Protein AF-A0A256FC47-F1 (afdb_monomer_lite)

Structure (mmCIF, N/CA/C/O backbone):
data_AF-A0A256FC47-F1
#
_entry.id   AF-A0A256FC47-F1
#
loop_
_atom_site.group_PDB
_atom_site.id
_atom_site.type_symbol
_atom_site.label_atom_id
_atom_site.label_alt_id
_atom_site.label_comp_id
_atom_site.label_asym_id
_atom_site.label_entity_id
_atom_site.label_seq_id
_atom_site.pdbx_PDB_ins_code
_atom_site.Cartn_x
_atom_site.Cartn_y
_atom_site.Cartn_z
_atom_site.occupancy
_atom_site.B_iso_or_equiv
_atom_site.auth_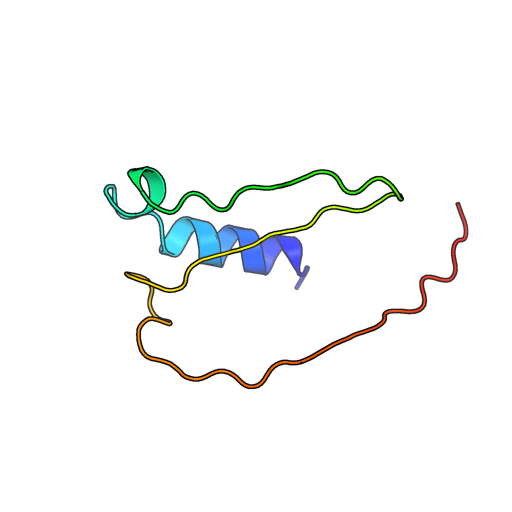seq_id
_atom_site.auth_comp_id
_atom_site.auth_asym_id
_atom_site.auth_atom_id
_atom_site.pdbx_PDB_model_num
ATOM 1 N N . MET A 1 1 ? -4.938 -14.829 -14.906 1.00 54.44 1 MET A N 1
ATOM 2 C CA . MET A 1 1 ? -5.308 -13.446 -14.539 1.00 54.44 1 MET A CA 1
ATOM 3 C C . MET A 1 1 ? -4.008 -12.703 -14.342 1.00 54.44 1 MET A C 1
ATOM 5 O O . MET A 1 1 ? -3.172 -13.207 -13.607 1.00 54.44 1 MET A O 1
ATOM 9 N N . ASP A 1 2 ? -3.807 -11.612 -15.070 1.00 83.81 2 ASP A N 1
ATOM 10 C CA . ASP A 1 2 ? -2.606 -10.789 -14.942 1.00 83.81 2 ASP A CA 1
ATOM 11 C C . ASP A 1 2 ? -2.544 -10.140 -13.545 1.00 83.81 2 ASP A C 1
ATOM 13 O O . ASP A 1 2 ? -3.575 -9.727 -13.003 1.00 83.81 2 ASP A O 1
ATOM 17 N N . VAL A 1 3 ? -1.350 -10.105 -12.947 1.00 76.69 3 VAL A N 1
ATOM 18 C CA . VAL A 1 3 ? -1.136 -9.622 -11.572 1.00 76.69 3 VAL A CA 1
ATOM 19 C C . VAL A 1 3 ? -1.476 -8.139 -11.437 1.00 76.69 3 VAL A C 1
ATOM 21 O O . VAL A 1 3 ? -2.051 -7.737 -10.425 1.00 76.69 3 VAL A O 1
ATOM 24 N N . LEU A 1 4 ? -1.205 -7.344 -12.477 1.00 78.81 4 LEU A N 1
ATOM 25 C CA . LEU A 1 4 ? -1.553 -5.926 -12.498 1.00 78.81 4 LEU A CA 1
ATOM 26 C C . LEU A 1 4 ? -3.068 -5.766 -12.603 1.00 78.81 4 LEU A C 1
ATOM 28 O O . LEU A 1 4 ? -3.648 -4.983 -11.862 1.00 78.81 4 LEU A O 1
ATOM 32 N N . GLY A 1 5 ? -3.732 -6.573 -13.433 1.00 82.75 5 GLY A N 1
ATOM 33 C CA . GLY A 1 5 ? -5.193 -6.574 -13.538 1.00 82.75 5 GLY A CA 1
ATOM 34 C C . GLY A 1 5 ? -5.915 -6.923 -12.228 1.00 82.75 5 GLY A C 1
ATOM 35 O O . GLY A 1 5 ? -6.954 -6.335 -11.924 1.00 82.75 5 GLY A O 1
ATOM 36 N N . TRP A 1 6 ? -5.384 -7.859 -11.433 1.00 85.19 6 TRP A N 1
ATOM 37 C CA . TRP A 1 6 ? -5.899 -8.122 -10.082 1.00 85.19 6 TRP A CA 1
ATOM 38 C C . TRP A 1 6 ? -5.652 -6.930 -9.152 1.00 85.19 6 TRP A C 1
ATOM 40 O O . TRP A 1 6 ? -6.581 -6.478 -8.480 1.00 85.19 6 TRP A O 1
ATOM 50 N N . PHE A 1 7 ? -4.429 -6.397 -9.159 1.00 82.12 7 PHE A N 1
ATOM 51 C CA . PHE A 1 7 ? -4.037 -5.296 -8.288 1.00 82.12 7 PHE A CA 1
ATOM 52 C C . PHE A 1 7 ? -4.863 -4.028 -8.544 1.00 82.12 7 PHE A C 1
ATOM 54 O O . PHE A 1 7 ? -5.363 -3.428 -7.598 1.00 82.12 7 PHE A O 1
ATOM 61 N N . SER A 1 8 ? -5.093 -3.663 -9.809 1.00 81.69 8 SER A N 1
ATOM 62 C CA . SER A 1 8 ? -5.917 -2.506 -10.178 1.00 81.69 8 SER A CA 1
ATOM 63 C C . SER A 1 8 ? -7.351 -2.617 -9.661 1.00 81.69 8 SER A C 1
ATOM 65 O O . SER A 1 8 ? -7.900 -1.632 -9.181 1.00 81.69 8 SER A O 1
ATOM 67 N N . ARG A 1 9 ? -7.952 -3.814 -9.714 1.00 83.81 9 ARG A N 1
ATOM 68 C CA . ARG A 1 9 ? -9.312 -4.042 -9.195 1.00 83.81 9 ARG A CA 1
ATOM 69 C C . ARG A 1 9 ? -9.374 -3.974 -7.678 1.00 83.81 9 ARG A C 1
ATOM 71 O O . ARG A 1 9 ? -10.329 -3.436 -7.133 1.00 83.81 9 ARG A O 1
ATOM 78 N N . TRP A 1 10 ? -8.374 -4.536 -7.003 1.00 84.50 10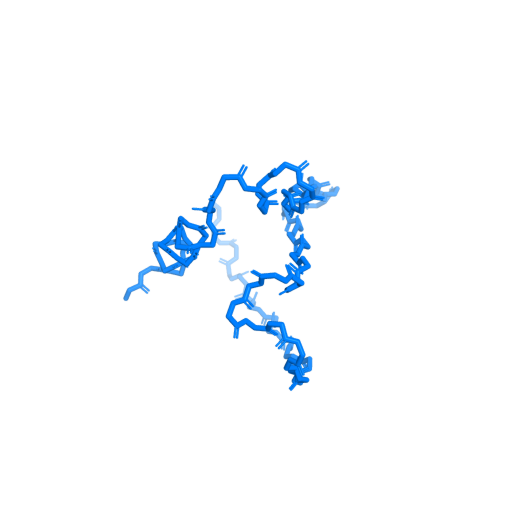 TRP A N 1
ATOM 79 C CA . TRP A 1 10 ? -8.280 -4.440 -5.551 1.00 84.50 10 TRP A CA 1
ATOM 80 C C . TRP A 1 10 ? -8.121 -2.983 -5.110 1.00 84.50 10 TRP A C 1
ATOM 82 O O . TRP A 1 10 ? -8.834 -2.549 -4.211 1.00 84.50 10 TRP A O 1
ATOM 92 N N . TYR A 1 11 ? -7.250 -2.231 -5.791 1.00 80.75 11 TYR A N 1
ATOM 93 C CA . TYR A 1 11 ? -7.018 -0.814 -5.528 1.00 80.75 11 TYR A CA 1
ATOM 94 C C . TYR A 1 11 ? -8.296 0.016 -5.702 1.00 80.75 11 TYR A C 1
ATOM 96 O O . TYR A 1 11 ? -8.662 0.755 -4.798 1.00 80.75 11 TYR A O 1
ATOM 104 N N . GLU A 1 12 ? -9.017 -0.159 -6.816 1.00 82.19 12 GLU A N 1
ATOM 105 C CA . GLU A 1 12 ? -10.300 0.521 -7.058 1.00 82.19 12 GLU A CA 1
ATOM 106 C C . GLU A 1 12 ? -11.333 0.222 -5.962 1.00 82.19 12 GLU A C 1
ATOM 108 O O . GLU A 1 12 ? -12.055 1.118 -5.541 1.00 82.19 12 GLU A O 1
ATOM 113 N N . ALA A 1 13 ? -11.365 -1.013 -5.451 1.00 82.62 13 ALA A N 1
ATOM 114 C CA . ALA A 1 13 ? -12.277 -1.406 -4.381 1.00 82.62 13 ALA A CA 1
ATOM 115 C C . ALA A 1 13 ? -11.934 -0.803 -3.005 1.00 82.62 13 ALA A C 1
ATOM 117 O O . ALA A 1 13 ? -12.793 -0.827 -2.129 1.00 82.62 13 ALA A O 1
ATOM 118 N N . GLN A 1 14 ? -10.709 -0.302 -2.797 1.00 75.69 14 GLN A N 1
ATOM 119 C CA . GLN A 1 14 ? -10.333 0.398 -1.559 1.00 75.69 14 GLN A CA 1
ATOM 120 C C . GLN A 1 14 ? -10.579 1.913 -1.633 1.00 75.69 14 GLN A C 1
ATOM 122 O O . GLN A 1 14 ? -10.552 2.577 -0.603 1.00 75.69 14 GLN A O 1
ATOM 127 N N . CYS A 1 15 ? -10.809 2.476 -2.825 1.00 76.31 15 CYS A N 1
ATOM 128 C CA . CYS A 1 15 ? -11.110 3.898 -2.980 1.00 76.31 15 CYS A CA 1
ATOM 129 C C . CYS A 1 15 ? -12.557 4.180 -2.554 1.00 76.31 15 CYS A C 1
ATOM 131 O O . CYS A 1 15 ? -13.501 3.879 -3.289 1.00 76.31 15 CYS A O 1
ATOM 133 N N . ASP A 1 16 ? -12.733 4.771 -1.376 1.00 69.75 16 ASP A N 1
ATOM 134 C CA . ASP A 1 16 ? -14.035 5.070 -0.776 1.00 69.75 16 ASP A CA 1
ATOM 135 C C . ASP A 1 16 ? -14.325 6.576 -0.622 1.00 69.75 16 ASP A C 1
ATOM 137 O O . ASP A 1 16 ? -15.391 6.947 -0.124 1.00 69.75 16 ASP A O 1
ATOM 141 N N . GLY A 1 17 ? -13.428 7.458 -1.082 1.00 66.19 17 GLY A N 1
ATOM 142 C CA . GLY A 1 17 ? -13.551 8.914 -0.933 1.00 66.19 17 GLY A CA 1
ATOM 143 C C . GLY A 1 17 ? -12.594 9.516 0.104 1.00 66.19 17 GLY A C 1
ATOM 144 O O . GLY A 1 17 ? -12.279 10.712 0.038 1.00 66.19 17 GLY A O 1
ATOM 145 N N . ASP A 1 18 ? -12.150 8.713 1.077 1.00 64.75 18 ASP A N 1
ATOM 146 C CA . ASP A 1 18 ? -11.351 9.157 2.225 1.00 64.75 18 ASP A CA 1
ATOM 147 C C . ASP A 1 18 ? -9.976 8.475 2.248 1.00 64.75 18 ASP A C 1
ATOM 149 O O . ASP A 1 18 ? -8.950 9.143 2.424 1.00 64.75 18 ASP A O 1
ATOM 153 N N . TRP A 1 19 ? -9.929 7.174 1.945 1.00 71.31 19 TRP A N 1
ATOM 154 C CA . TRP A 1 19 ? -8.695 6.389 1.929 1.00 71.31 19 TRP A CA 1
ATOM 155 C C . TRP A 1 19 ? -7.653 6.942 0.943 1.00 71.31 19 TRP A C 1
ATOM 157 O O . TRP A 1 19 ? -6.483 7.133 1.305 1.00 71.31 19 TRP A O 1
ATOM 167 N N . GLU A 1 20 ? -8.064 7.323 -0.274 1.00 68.06 20 GLU A N 1
ATOM 168 C CA . GLU A 1 20 ? -7.142 7.849 -1.290 1.00 68.06 20 GLU A CA 1
ATOM 169 C C . GLU A 1 20 ? -6.511 9.207 -0.929 1.00 68.06 20 GLU A C 1
ATOM 171 O O . GLU A 1 20 ? -5.502 9.602 -1.519 1.00 68.06 20 GLU A O 1
ATOM 176 N N . ARG A 1 21 ? -7.078 9.933 0.043 1.00 64.75 21 ARG A N 1
ATOM 177 C CA . ARG A 1 21 ? -6.602 11.264 0.454 1.00 64.75 21 ARG A CA 1
ATOM 178 C C . ARG A 1 21 ? -5.515 11.195 1.528 1.00 64.75 21 ARG A C 1
ATOM 180 O O . ARG A 1 21 ? -4.760 12.157 1.663 1.00 64.75 21 ARG A O 1
ATOM 187 N N . GLY A 1 22 ? -5.429 10.085 2.268 1.00 58.69 22 GLY A N 1
ATOM 188 C CA . GLY A 1 22 ? -4.469 9.883 3.362 1.00 58.69 22 GLY A CA 1
ATOM 189 C C . GLY A 1 22 ? -3.425 8.789 3.119 1.00 58.69 22 GLY A C 1
ATOM 190 O O . GLY A 1 22 ? -2.316 8.890 3.644 1.00 58.69 22 GLY A O 1
ATOM 191 N N . PHE A 1 23 ? -3.747 7.777 2.305 1.00 58.50 23 PHE A N 1
ATOM 192 C CA . PHE A 1 23 ? -2.967 6.536 2.186 1.00 58.50 23 PHE A CA 1
ATOM 193 C C . PHE A 1 23 ? -2.576 6.164 0.751 1.00 58.50 23 PHE A C 1
ATOM 195 O O . PHE A 1 23 ? -2.159 5.032 0.502 1.00 58.50 23 PHE A O 1
ATOM 202 N N . GLY A 1 24 ? -2.661 7.110 -0.192 1.00 58.12 24 GLY A N 1
ATOM 203 C CA . GLY A 1 24 ? -2.215 6.908 -1.572 1.00 58.12 24 GLY A CA 1
ATOM 204 C C . GLY A 1 24 ? -0.799 6.307 -1.607 1.00 58.12 24 GLY A C 1
ATOM 205 O O . GLY A 1 24 ? 0.140 6.951 -1.127 1.00 58.12 24 GLY A O 1
ATOM 206 N N . PRO A 1 25 ? -0.619 5.073 -2.109 1.00 58.03 25 PRO A N 1
ATOM 207 C CA . PRO A 1 25 ? 0.632 4.355 -1.942 1.00 58.03 25 PRO A CA 1
ATOM 208 C C . PRO A 1 25 ? 1.727 5.042 -2.768 1.00 58.03 25 PRO A C 1
ATOM 210 O O . PRO A 1 25 ? 1.576 5.179 -3.986 1.00 58.03 25 PRO A O 1
ATOM 213 N N . PRO A 1 26 ? 2.833 5.499 -2.153 1.00 59.97 26 PRO A N 1
ATOM 214 C CA . PRO A 1 26 ? 3.885 6.173 -2.894 1.00 59.97 26 PRO A CA 1
ATOM 215 C C . PRO A 1 26 ? 4.572 5.164 -3.816 1.00 59.97 26 PRO A C 1
ATOM 217 O O . PRO A 1 26 ? 5.317 4.294 -3.360 1.00 59.97 26 PRO A O 1
ATOM 220 N N . ILE A 1 27 ? 4.332 5.285 -5.121 1.00 63.22 27 ILE A N 1
ATOM 221 C CA . ILE A 1 27 ? 5.121 4.591 -6.138 1.00 63.22 27 ILE A CA 1
ATOM 222 C C . ILE A 1 27 ? 6.452 5.331 -6.235 1.00 63.22 27 ILE A C 1
ATOM 224 O O . ILE A 1 27 ? 6.501 6.477 -6.679 1.00 63.22 27 ILE A O 1
ATOM 228 N N . SER A 1 28 ? 7.529 4.690 -5.789 1.00 59.44 28 SER A N 1
ATOM 229 C CA . SER A 1 28 ? 8.880 5.247 -5.888 1.00 59.44 28 SER A CA 1
ATOM 230 C C . SER A 1 28 ? 9.670 4.506 -6.960 1.00 59.44 28 SER A C 1
ATOM 232 O O . SER A 1 28 ? 9.660 3.273 -7.018 1.00 59.44 28 SER A O 1
ATOM 234 N N . THR A 1 29 ? 10.378 5.250 -7.806 1.00 57.78 29 THR A N 1
ATOM 235 C CA . THR A 1 29 ? 11.350 4.675 -8.742 1.00 57.78 29 THR A CA 1
ATOM 236 C C . THR A 1 29 ? 12.595 4.243 -7.979 1.00 57.78 29 THR A C 1
ATOM 238 O O . THR A 1 29 ? 13.127 5.008 -7.176 1.00 57.78 29 THR A O 1
ATOM 241 N N . VAL A 1 30 ? 13.061 3.019 -8.222 1.00 65.81 30 VAL A N 1
ATOM 242 C CA . VAL A 1 30 ? 14.306 2.496 -7.648 1.00 65.81 30 VAL A CA 1
ATOM 243 C C . VAL A 1 30 ? 15.431 2.665 -8.676 1.00 65.81 30 VAL A C 1
ATOM 245 O O . VAL A 1 30 ? 15.209 2.529 -9.874 1.00 65.81 30 VAL A O 1
ATOM 248 N N . ASP A 1 31 ? 16.646 2.958 -8.205 1.00 49.56 31 ASP A N 1
ATOM 249 C CA . ASP A 1 31 ? 17.852 3.285 -9.000 1.00 49.56 31 ASP A CA 1
ATOM 250 C C . ASP A 1 31 ? 18.331 2.165 -9.963 1.00 49.56 31 ASP A C 1
ATOM 252 O O . ASP A 1 31 ? 19.223 2.357 -10.784 1.00 49.56 31 ASP A O 1
ATOM 256 N N . LYS A 1 32 ? 17.731 0.973 -9.880 1.00 48.97 32 LYS A N 1
ATOM 257 C CA . LYS A 1 32 ? 17.887 -0.161 -10.809 1.00 48.97 32 LYS A CA 1
ATOM 258 C C . LYS A 1 32 ? 16.497 -0.439 -11.381 1.00 48.97 32 LYS A C 1
ATOM 260 O O . LYS A 1 32 ? 15.572 -0.382 -10.571 1.00 48.97 32 LYS A O 1
ATOM 265 N N . PRO A 1 33 ? 16.320 -0.725 -12.690 1.00 65.44 33 PRO A N 1
ATOM 266 C CA . PRO A 1 33 ? 15.000 -0.803 -13.323 1.00 65.44 33 PRO A CA 1
ATOM 267 C C . PRO A 1 33 ? 14.022 -1.562 -12.429 1.00 65.44 33 PRO A C 1
ATOM 269 O O . PRO A 1 33 ? 14.213 -2.740 -12.134 1.00 65.44 33 PRO A O 1
ATOM 272 N N . GLY A 1 34 ? 13.048 -0.829 -11.901 1.00 62.16 34 GLY A N 1
ATOM 273 C CA . GLY A 1 34 ? 12.264 -1.302 -10.778 1.00 62.16 34 GLY A CA 1
ATOM 274 C C . GLY A 1 34 ? 11.468 -0.181 -10.134 1.00 62.16 34 GLY A C 1
ATOM 275 O O . GLY A 1 34 ? 11.831 0.997 -10.159 1.00 62.16 34 GLY A O 1
ATOM 276 N N . TRP A 1 35 ? 10.351 -0.570 -9.550 1.00 71.31 35 TRP A N 1
ATOM 277 C CA . TRP A 1 35 ? 9.469 0.291 -8.785 1.00 71.31 35 TRP A CA 1
ATOM 278 C C . TRP A 1 35 ? 9.212 -0.390 -7.449 1.00 71.31 35 TRP A C 1
ATOM 280 O O . TRP A 1 35 ? 9.161 -1.618 -7.361 1.00 71.31 35 TRP A O 1
ATOM 290 N N . SER A 1 36 ? 9.090 0.406 -6.396 1.00 69.69 36 SER A N 1
ATOM 291 C CA . SER A 1 36 ? 8.623 -0.072 -5.103 1.00 69.69 36 SER A CA 1
ATOM 292 C C . SER A 1 36 ? 7.246 0.509 -4.827 1.00 69.69 36 SER A C 1
ATOM 294 O O . SER A 1 36 ? 6.955 1.664 -5.146 1.00 69.69 36 SER A O 1
ATOM 296 N N . LEU A 1 37 ? 6.388 -0.326 -4.252 1.00 73.94 37 LEU A N 1
ATOM 297 C CA . LEU A 1 37 ? 5.047 0.039 -3.838 1.00 73.94 37 LEU A CA 1
ATOM 298 C C . LEU A 1 37 ? 4.904 -0.307 -2.363 1.00 73.94 37 LEU A C 1
ATOM 300 O O . LEU A 1 37 ? 5.094 -1.456 -1.964 1.00 73.94 37 LEU A O 1
ATOM 304 N N . LYS A 1 38 ? 4.574 0.696 -1.556 1.00 76.69 38 LYS A N 1
ATOM 305 C CA . LYS A 1 38 ? 4.231 0.518 -0.149 1.00 76.69 38 LYS A CA 1
ATOM 306 C C . LYS A 1 38 ? 2.771 0.897 0.027 1.00 76.69 38 LYS A C 1
ATOM 308 O O . LYS A 1 38 ? 2.404 2.021 -0.289 1.00 76.69 38 LYS A O 1
ATOM 313 N N . ILE A 1 39 ? 1.975 -0.030 0.543 1.00 76.50 39 ILE A N 1
ATOM 314 C CA . ILE A 1 39 ? 0.555 0.186 0.816 1.00 76.50 39 ILE A CA 1
ATOM 315 C C . ILE A 1 39 ? 0.344 -0.007 2.307 1.00 76.50 39 ILE A C 1
ATOM 317 O O . ILE A 1 39 ? 0.785 -1.015 2.864 1.00 76.50 39 ILE A O 1
ATOM 321 N N . ASP A 1 40 ? -0.284 0.971 2.943 1.00 76.12 40 ASP A N 1
ATOM 322 C CA . ASP A 1 40 ? -0.732 0.823 4.317 1.00 76.12 40 ASP A CA 1
ATOM 323 C C . ASP A 1 40 ? -2.118 0.160 4.305 1.00 76.12 40 ASP A C 1
ATOM 325 O O . ASP A 1 40 ? -3.006 0.639 3.595 1.00 76.12 40 ASP A O 1
ATOM 329 N N . PRO A 1 41 ? -2.313 -0.969 5.007 1.00 72.88 41 PRO A N 1
ATOM 330 C CA . PRO A 1 41 ? -3.597 -1.654 5.017 1.00 72.88 41 PRO A CA 1
ATOM 331 C C . PRO A 1 41 ? -4.635 -0.952 5.903 1.00 72.88 41 PRO A C 1
ATOM 333 O O . PRO A 1 41 ? -5.773 -1.426 5.942 1.00 72.88 41 PRO A O 1
ATOM 336 N N . ALA A 1 42 ? -4.285 0.125 6.620 1.00 76.94 42 ALA A N 1
ATOM 337 C CA . ALA A 1 42 ? -5.229 0.811 7.486 1.00 76.94 42 ALA A CA 1
ATOM 338 C C . ALA A 1 42 ? -6.447 1.315 6.696 1.00 76.94 42 ALA A C 1
ATOM 340 O O . ALA A 1 42 ? -6.304 1.937 5.642 1.00 76.94 42 ALA A O 1
ATOM 341 N N . GLY A 1 43 ? -7.647 1.015 7.195 1.00 70.88 43 GLY A N 1
ATOM 342 C CA . GLY A 1 43 ? -8.906 1.372 6.528 1.00 70.88 43 GLY A CA 1
ATOM 343 C C . GLY A 1 43 ? -9.275 0.520 5.304 1.00 70.88 43 GLY A C 1
ATOM 344 O O . GLY A 1 43 ? -10.274 0.807 4.658 1.00 70.88 43 GLY A O 1
ATOM 345 N N . THR A 1 44 ? -8.516 -0.537 4.996 1.00 75.62 44 THR A N 1
ATOM 346 C CA . THR A 1 44 ? -8.852 -1.517 3.944 1.00 75.62 44 THR A CA 1
ATOM 347 C C . THR A 1 44 ? -9.461 -2.789 4.543 1.00 75.62 44 THR A C 1
ATOM 349 O O . THR A 1 44 ? -9.398 -3.014 5.751 1.00 75.62 44 THR A O 1
ATOM 352 N N . ASP A 1 45 ? -9.945 -3.709 3.705 1.00 75.75 45 ASP A N 1
ATOM 353 C CA . ASP A 1 45 ? -10.388 -5.059 4.129 1.00 75.75 45 ASP A CA 1
ATOM 354 C C . ASP A 1 45 ? -9.279 -5.897 4.832 1.00 75.75 45 ASP A C 1
ATOM 356 O O . ASP A 1 45 ? -9.521 -6.952 5.442 1.00 75.75 45 ASP A O 1
ATOM 360 N N . CYS A 1 46 ? -8.029 -5.427 4.739 1.00 75.56 46 CYS A N 1
ATOM 361 C CA . CYS A 1 46 ? -6.839 -6.006 5.354 1.00 75.56 46 CYS A C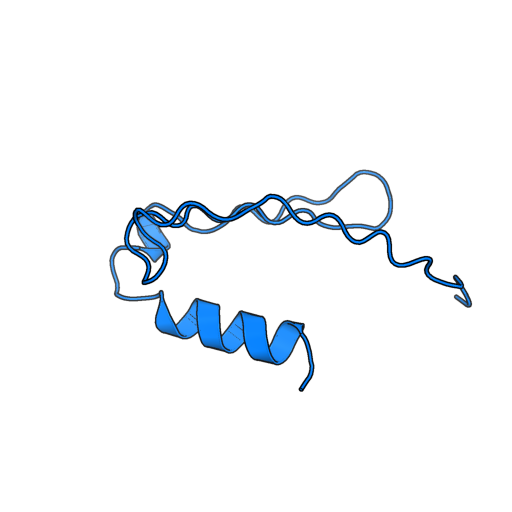A 1
ATOM 362 C C . CYS A 1 46 ? -6.437 -5.340 6.686 1.00 75.56 46 CYS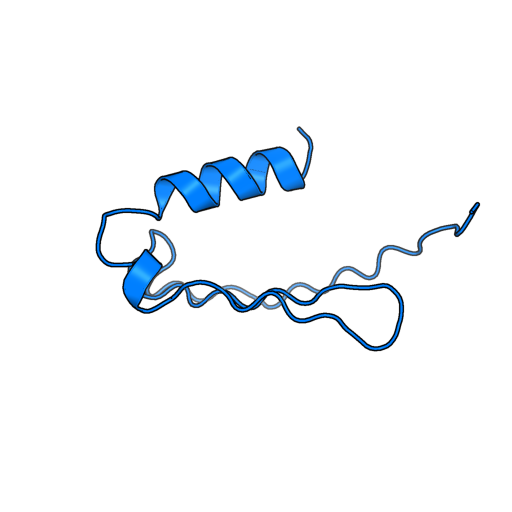 A C 1
ATOM 364 O O . CYS A 1 46 ? -5.445 -5.771 7.281 1.00 75.56 46 CYS A O 1
ATOM 366 N N . ASP A 1 47 ? -7.174 -4.332 7.166 1.00 81.94 47 ASP A N 1
ATOM 367 C CA . ASP A 1 47 ? -6.922 -3.675 8.453 1.00 81.94 47 ASP A CA 1
ATOM 368 C C . ASP A 1 47 ? -6.925 -4.697 9.608 1.00 81.94 47 ASP A C 1
ATOM 370 O O . ASP A 1 47 ? -7.740 -5.623 9.662 1.00 81.94 47 ASP A O 1
ATOM 374 N N . GLY A 1 48 ? -5.938 -4.594 10.503 1.00 82.88 48 GLY A N 1
ATOM 375 C CA . GLY A 1 48 ? -5.785 -5.495 11.650 1.00 82.88 48 GLY A CA 1
ATOM 376 C C . GLY A 1 48 ? -5.314 -6.920 11.323 1.00 82.88 48 GLY A C 1
ATOM 377 O O . GLY A 1 48 ? -5.111 -7.718 12.244 1.00 82.88 48 GLY A O 1
ATOM 378 N N . ARG A 1 49 ? -5.092 -7.275 10.048 1.00 82.62 49 ARG A N 1
ATOM 379 C CA . ARG A 1 49 ? -4.584 -8.604 9.677 1.00 82.62 49 ARG A CA 1
ATOM 380 C C . ARG A 1 49 ? -3.064 -8.672 9.793 1.00 82.62 49 ARG A C 1
ATOM 382 O O . ARG A 1 49 ? -2.338 -7.854 9.238 1.00 82.62 49 ARG A O 1
ATOM 389 N N . THR A 1 50 ? -2.568 -9.710 10.466 1.00 79.44 50 THR A N 1
ATOM 390 C CA . THR A 1 50 ? -1.137 -10.046 10.444 1.00 79.44 50 THR A CA 1
ATOM 391 C C . THR A 1 50 ? -0.872 -10.951 9.246 1.00 79.44 50 THR A C 1
ATOM 393 O O . THR A 1 50 ? -1.386 -12.066 9.189 1.00 79.44 50 THR A O 1
ATOM 396 N N . LEU A 1 51 ? -0.091 -1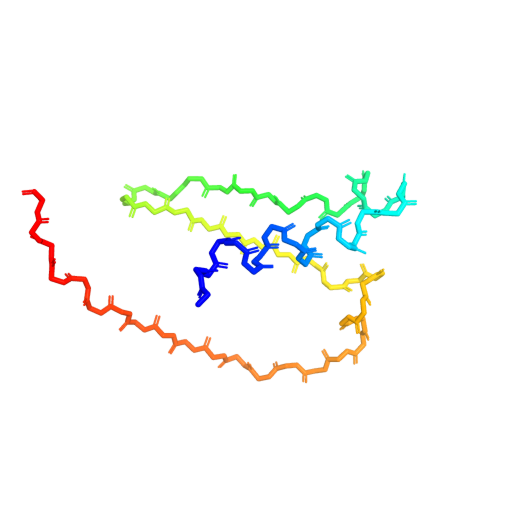0.464 8.283 1.00 78.44 51 LEU A N 1
ATOM 397 C CA . LEU A 1 51 ? 0.318 -11.219 7.099 1.00 78.44 51 LEU A CA 1
ATOM 398 C C . LEU A 1 51 ? 1.785 -11.624 7.245 1.00 78.44 51 LEU A C 1
ATOM 400 O O . LEU A 1 51 ? 2.629 -10.804 7.613 1.00 78.44 51 LEU A O 1
ATOM 404 N N . GLU A 1 52 ? 2.103 -12.882 6.951 1.00 82.94 52 GLU A N 1
ATOM 405 C CA . GLU A 1 52 ? 3.496 -13.322 6.913 1.00 82.94 52 GLU A CA 1
ATOM 406 C C . GLU A 1 52 ? 4.230 -12.653 5.748 1.00 82.94 52 GLU A C 1
ATOM 408 O O . GLU A 1 52 ? 3.699 -12.509 4.644 1.00 82.94 52 GLU A O 1
ATOM 413 N N . ARG A 1 53 ? 5.477 -12.234 5.987 1.00 79.00 53 ARG A N 1
ATOM 414 C CA . ARG A 1 53 ? 6.294 -11.628 4.936 1.00 79.00 53 ARG A CA 1
ATOM 415 C C . ARG A 1 53 ? 6.719 -12.702 3.943 1.00 79.00 53 ARG A C 1
ATOM 417 O O . ARG A 1 53 ? 7.605 -13.501 4.233 1.00 79.00 53 ARG A O 1
ATOM 424 N N . ILE A 1 54 ? 6.150 -12.651 2.748 1.00 83.06 54 ILE A N 1
ATOM 425 C CA . ILE A 1 54 ? 6.557 -13.492 1.624 1.00 83.06 54 ILE A CA 1
ATOM 426 C C . ILE A 1 54 ? 7.571 -12.717 0.775 1.00 83.06 54 ILE A C 1
ATOM 428 O O . ILE A 1 54 ? 7.426 -11.518 0.548 1.00 83.06 54 ILE A O 1
ATOM 432 N N . THR A 1 55 ? 8.640 -13.379 0.334 1.00 80.56 55 THR A N 1
ATOM 433 C CA . THR A 1 55 ? 9.628 -12.811 -0.595 1.00 80.56 55 THR A CA 1
ATOM 434 C C . THR A 1 55 ? 9.757 -13.742 -1.789 1.00 80.56 55 THR A C 1
ATOM 436 O O . THR A 1 55 ? 10.190 -14.881 -1.638 1.00 80.56 55 THR A O 1
ATOM 439 N N . HIS A 1 56 ? 9.389 -13.251 -2.970 1.00 78.38 56 HIS A N 1
ATOM 440 C CA . HIS A 1 56 ? 9.621 -13.942 -4.233 1.00 78.38 56 HIS A CA 1
ATOM 441 C C . HIS A 1 56 ? 10.729 -13.217 -4.987 1.00 78.38 56 HIS A C 1
ATOM 443 O O . HIS A 1 56 ? 10.589 -12.038 -5.307 1.00 78.38 56 HIS A O 1
ATOM 449 N N . ASN A 1 57 ? 11.826 -13.919 -5.260 1.00 74.50 57 ASN A N 1
ATOM 450 C CA . ASN A 1 57 ? 12.827 -13.465 -6.212 1.00 74.50 57 ASN A CA 1
ATOM 451 C C . ASN A 1 57 ? 12.529 -14.161 -7.538 1.00 74.50 57 ASN A C 1
ATOM 453 O O . ASN A 1 57 ? 12.914 -15.313 -7.728 1.00 74.50 57 ASN A O 1
ATOM 457 N N . TYR A 1 58 ? 11.760 -13.506 -8.402 1.00 67.19 58 TYR A N 1
ATOM 458 C CA . TYR A 1 58 ? 11.584 -13.998 -9.761 1.00 67.19 58 TYR A CA 1
ATOM 459 C C . TYR A 1 58 ? 12.903 -13.750 -10.493 1.00 67.1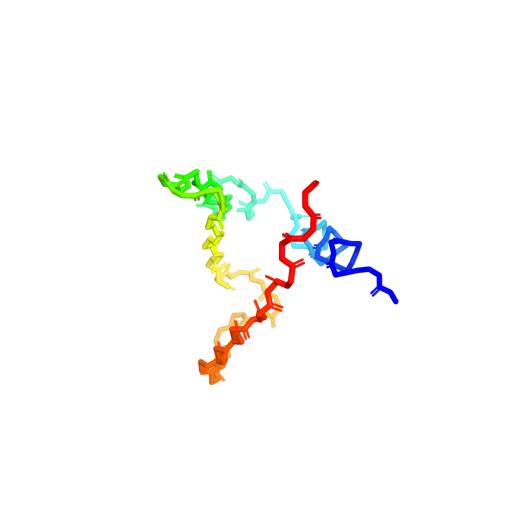9 58 TYR A C 1
ATOM 461 O O . TYR A 1 58 ? 13.246 -12.601 -10.767 1.00 67.19 58 TYR A O 1
ATOM 469 N N . GLU A 1 59 ? 13.667 -14.811 -10.759 1.00 61.09 59 GLU A N 1
ATOM 470 C CA . GLU A 1 59 ? 14.781 -14.735 -11.700 1.00 61.09 59 GLU A CA 1
ATOM 471 C C . GLU A 1 59 ? 14.187 -14.380 -13.061 1.00 61.09 59 GLU A C 1
ATOM 473 O O . GLU A 1 59 ? 13.546 -15.195 -13.719 1.00 61.09 59 GLU A O 1
ATOM 478 N N . HIS A 1 60 ? 14.309 -13.111 -13.437 1.00 56.19 60 HIS A N 1
ATOM 479 C CA . HIS A 1 60 ? 13.963 -12.672 -14.772 1.00 56.19 60 HIS A CA 1
ATOM 480 C C . HIS A 1 60 ? 15.127 -13.108 -15.662 1.00 56.19 60 HIS A C 1
ATOM 482 O O . HIS A 1 60 ? 16.220 -12.546 -15.559 1.00 56.19 60 HIS A O 1
ATOM 488 N N . GLU A 1 61 ? 14.918 -14.123 -16.501 1.00 54.06 61 GLU A N 1
ATOM 489 C CA . GLU A 1 61 ? 15.759 -14.324 -17.680 1.00 54.06 61 GLU A CA 1
ATOM 490 C C . GLU A 1 61 ? 15.599 -13.050 -18.512 1.00 54.06 61 GLU A C 1
ATOM 492 O O . GLU A 1 61 ? 14.599 -12.850 -19.196 1.00 54.06 61 GLU A O 1
ATOM 497 N N . ALA A 1 62 ? 16.511 -12.099 -18.316 1.00 50.19 62 ALA A N 1
ATOM 498 C CA . ALA A 1 62 ? 16.507 -10.835 -19.023 1.00 50.19 62 ALA A CA 1
ATOM 499 C C . ALA A 1 62 ? 16.890 -11.091 -20.485 1.00 50.19 62 ALA A C 1
ATOM 501 O O . ALA A 1 62 ? 18.039 -10.887 -20.866 1.00 50.19 62 ALA A O 1
ATOM 502 N N . ASP A 1 63 ? 15.929 -11.544 -21.282 1.00 47.50 63 ASP A N 1
ATOM 503 C CA . ASP A 1 63 ? 15.935 -11.335 -22.725 1.00 47.50 63 ASP A CA 1
ATOM 504 C C . ASP A 1 63 ? 15.276 -9.966 -22.942 1.00 47.50 63 ASP A C 1
ATOM 506 O O . ASP A 1 63 ? 14.060 -9.803 -22.806 1.00 47.50 63 ASP A O 1
ATOM 510 N N . TRP A 1 64 ? 16.120 -8.944 -23.086 1.00 60.81 64 TRP A N 1
ATOM 511 C CA . TRP A 1 64 ? 15.728 -7.582 -23.449 1.00 60.81 64 TRP A CA 1
ATOM 512 C C . TRP A 1 64 ? 15.675 -7.436 -24.968 1.00 60.81 64 TRP A C 1
ATOM 514 O O . TRP A 1 64 ? 16.546 -8.014 -25.653 1.00 60.81 64 TRP A O 1
#

Foldseek 3Di:
DDPVVVVVVQVVVQPPPPCCVPFVWDFDQDPPHDTDTDGDCPSHPCPPPDDDDDDDDPPPPPPD

Radius of gyration: 14.42 Å; chains: 1; bounding box: 32×26×35 Å

Secondary structure (DSSP, 8-state):
--HHHHHHHHHHHH-SSSHHHH----EEE-SSS-EEE----TTSTTTT----------------

pLDDT: mean 70.85, std 10.55, range [47.5, 85.19]

InterPro domains:
  IPR028228 Immunity protein 53 [PF15580] (4-64)

Sequence (64 aa):
MDVLGWFSRWYEAQCDGDWERGFGPPISTVDKPGWSLKIDPAGTDCDGRTLERITHNYEHEADW

Organism: NCBI:txid94627